Protein AF-A0A972R8S8-F1 (afdb_monomer)

Sequence (120 aa):
MKKILIFAISIISITGLNAQWTQLNPGTNASFQDICVSPTDNNYIFVAGGDKMYKSTDEGDSWTEMNQSLTTTLWGISFPTNSIGYVCSNDGYVLKTTDGGNSWSISLQISTGGFRQGIL

Foldseek 3Di:
DDDDDPPPPPPPPCPPPPDDDDDQDAPDPFDWQEKEAAPPQRQWIWTFFQPWIWIGNGNRNYIDTQDDDDRFTWHYKYDPHQQWIWIAGQQQWIWIGRGNRNDIDTPDRDRDGGDNDDDD

Radius of gyration: 22.62 Å; Cα contacts (8 Å, |Δi|>4): 252; chains: 1; bounding box: 60×76×27 Å

Solvent-accessible surface area (backbone atoms only — not comparable to full-atom values): 7118 Å² total; per-residue (Å²): 135,91,80,83,82,79,75,78,74,71,75,76,75,72,72,68,86,65,89,72,91,76,89,68,64,73,85,68,89,68,59,68,60,27,68,32,58,37,75,87,45,71,33,31,35,39,39,24,11,42,64,46,34,36,38,19,76,54,67,41,77,48,57,44,78,41,63,68,91,62,88,50,42,29,48,30,48,45,40,92,39,73,33,37,32,40,36,35,17,47,72,19,39,30,34,35,22,74,64,51,52,70,46,57,43,82,74,44,73,44,102,55,85,38,51,86,68,80,81,134

Mean predicted aligned error: 10.19 Å

pLDDT: mean 84.07, std 18.74, range [38.66, 98.12]

Nearest PDB structures (foldseek):
  5ojr-assembly3_C  TM=7.828E-01  e=2.685E-05  Thermosynechococcus vestitus
  5oj5-assembly1_A  TM=7.769E-01  e=3.004E-05  Thermosynechococcus vestitus BP-1
  5ojp-assembly1_A  TM=7.833E-01  e=5.574E-05  Thermosynechococcus vestitus
  5ojr-assembly1_A  TM=7.621E-01  e=4.208E-05  Thermosynechococcus vestitus
  5ojr-assembly4_D  TM=7.897E-01  e=7.809E-05  Thermosynechococcus vestitus

Secondary structure (DSSP, 8-state):
--------------------------SS-----EEEE-SS-TT-EEEEETTEEEEESSTTSS-EEPP-S--S-EEEEE-SSSS-EEEEETTSEEEEESSSSS--EEEEE-SSS---S---

Structure (mmCIF, N/CA/C/O backbone):
data_AF-A0A972R8S8-F1
#
_entry.id   AF-A0A972R8S8-F1
#
loop_
_atom_site.group_PDB
_atom_site.id
_atom_site.type_symbol
_atom_site.label_atom_id
_atom_site.label_alt_id
_atom_site.label_comp_id
_atom_site.label_asym_id
_atom_site.label_entity_id
_atom_site.label_seq_id
_atom_site.pdbx_PDB_ins_code
_atom_site.Cartn_x
_atom_site.Cartn_y
_atom_site.Cartn_z
_atom_site.occupancy
_atom_site.B_iso_or_equiv
_atom_site.auth_seq_id
_atom_site.auth_comp_id
_atom_site.auth_asym_id
_atom_site.auth_atom_id
_atom_site.pdbx_PDB_model_num
ATOM 1 N N . MET A 1 1 ? -38.380 -62.911 14.735 1.00 41.19 1 MET A N 1
ATOM 2 C CA . MET A 1 1 ? -38.136 -62.248 13.434 1.00 41.19 1 MET A CA 1
ATOM 3 C C . MET A 1 1 ? -37.539 -60.878 13.715 1.00 41.19 1 MET A C 1
ATOM 5 O O . MET A 1 1 ? -38.123 -60.121 14.478 1.00 41.19 1 MET A O 1
ATOM 9 N N . LYS A 1 2 ? -36.329 -60.629 13.206 1.00 39.47 2 LYS A N 1
ATOM 10 C CA . LYS A 1 2 ? -35.520 -59.428 13.453 1.00 39.47 2 LYS A CA 1
ATOM 11 C C . LYS A 1 2 ? -36.205 -58.199 12.841 1.00 39.47 2 LYS A C 1
ATOM 13 O O . LYS A 1 2 ? -36.402 -58.176 11.631 1.00 39.47 2 LYS A O 1
ATOM 18 N N . LYS A 1 3 ? -36.532 -57.182 13.640 1.00 40.34 3 LYS A N 1
ATOM 19 C CA . LYS A 1 3 ? -36.783 -55.824 13.136 1.00 40.34 3 LYS A CA 1
ATOM 20 C C . LYS A 1 3 ? -35.656 -54.944 13.657 1.00 40.34 3 LYS A C 1
ATOM 22 O O . LYS A 1 3 ? -35.545 -54.691 14.849 1.00 40.34 3 LYS A O 1
ATOM 27 N N . ILE A 1 4 ? -34.751 -54.639 12.739 1.00 42.16 4 ILE A N 1
ATOM 28 C CA . ILE A 1 4 ? -33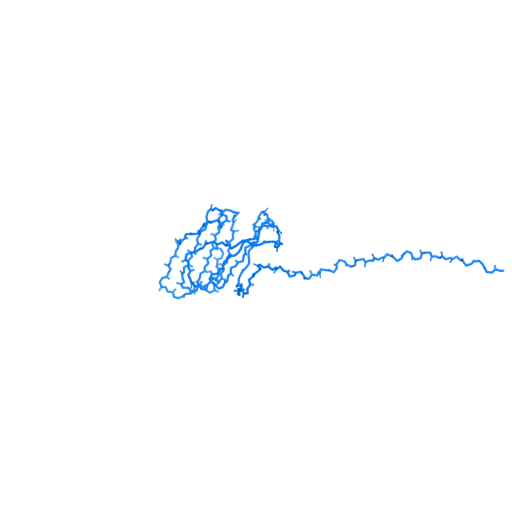.531 -53.865 12.932 1.00 42.16 4 ILE A CA 1
ATOM 29 C C . ILE A 1 4 ? -33.925 -52.415 13.227 1.00 42.16 4 ILE A C 1
ATOM 31 O O . ILE A 1 4 ? -34.618 -51.786 12.431 1.00 42.16 4 ILE A O 1
ATOM 35 N N . LEU A 1 5 ? -33.493 -51.909 14.381 1.00 38.66 5 LEU A N 1
ATOM 36 C CA . LEU A 1 5 ? -33.502 -50.486 14.699 1.00 38.66 5 LEU A CA 1
ATOM 37 C C . LEU A 1 5 ? -32.348 -49.858 13.902 1.00 38.66 5 LEU A C 1
ATOM 39 O O . LEU A 1 5 ? -31.184 -50.043 14.253 1.00 38.66 5 LEU A O 1
ATOM 43 N N . ILE A 1 6 ? -32.643 -49.180 12.794 1.00 44.16 6 ILE A N 1
ATOM 44 C CA . ILE A 1 6 ? -31.640 -48.351 12.119 1.00 44.16 6 ILE A CA 1
ATOM 45 C C . ILE A 1 6 ? -31.530 -47.076 12.953 1.00 44.16 6 ILE A C 1
ATOM 47 O O . ILE A 1 6 ? -32.383 -46.196 12.868 1.00 44.16 6 ILE A O 1
ATOM 51 N N . PHE A 1 7 ? -30.497 -46.995 13.793 1.00 43.59 7 PHE A N 1
ATOM 52 C CA . PHE A 1 7 ? -29.996 -45.704 14.245 1.00 43.59 7 PHE A CA 1
ATOM 53 C C . PHE A 1 7 ? -29.590 -44.948 12.982 1.00 43.59 7 PHE A C 1
ATOM 55 O O . PHE A 1 7 ? -28.609 -45.308 12.330 1.00 43.59 7 PHE A O 1
ATOM 62 N N . ALA A 1 8 ? -30.352 -43.922 12.611 1.00 42.28 8 ALA A N 1
ATOM 63 C CA . ALA A 1 8 ? -29.815 -42.876 11.769 1.00 42.28 8 ALA A CA 1
ATOM 64 C C . ALA A 1 8 ? -28.687 -42.235 12.583 1.00 42.28 8 ALA A C 1
ATOM 66 O O . ALA A 1 8 ? -28.910 -41.351 13.407 1.00 42.28 8 ALA A O 1
ATOM 67 N N . ILE A 1 9 ? -27.468 -42.739 12.397 1.00 49.31 9 ILE A N 1
ATOM 68 C CA . ILE A 1 9 ? -26.280 -41.928 12.588 1.00 49.31 9 ILE A CA 1
ATOM 69 C C . ILE A 1 9 ? -26.446 -40.843 11.534 1.00 49.31 9 ILE A C 1
ATOM 71 O O . ILE A 1 9 ? -26.071 -41.014 10.376 1.00 49.31 9 ILE A O 1
ATOM 75 N N . SER A 1 10 ? -27.109 -39.753 11.918 1.00 52.28 10 SER A N 1
ATOM 76 C CA . SER A 1 10 ? -26.880 -38.474 11.282 1.00 52.28 10 SER A CA 1
ATOM 77 C C . SER A 1 10 ? -25.377 -38.304 11.349 1.00 52.28 10 SER A C 1
ATOM 79 O O . SER A 1 10 ? -24.811 -38.107 12.425 1.00 52.28 10 SER A O 1
ATOM 81 N N . ILE A 1 11 ? -24.720 -38.502 10.211 1.00 54.59 11 ILE A N 1
ATOM 82 C CA . ILE A 1 11 ? -23.371 -38.019 10.006 1.00 54.59 11 ILE A CA 1
ATOM 83 C C . ILE A 1 11 ? -23.515 -36.531 10.283 1.00 54.59 11 ILE A C 1
ATOM 85 O O . ILE A 1 11 ? -24.051 -35.786 9.466 1.00 54.59 11 ILE A O 1
ATOM 89 N N . ILE A 1 12 ? -23.125 -36.105 11.484 1.00 57.41 12 ILE A N 1
ATOM 90 C CA . ILE A 1 12 ? -22.712 -34.732 11.682 1.00 57.41 12 ILE A CA 1
ATOM 91 C C . ILE A 1 12 ? -21.526 -34.653 10.738 1.00 57.41 12 ILE A C 1
ATOM 93 O O . ILE A 1 12 ? -20.436 -35.132 11.050 1.00 57.41 12 ILE A O 1
ATOM 97 N N . SER A 1 13 ? -21.767 -34.164 9.524 1.00 54.97 13 SER A N 1
ATOM 98 C CA . SER A 1 13 ? -20.708 -33.615 8.711 1.00 54.97 13 SER A CA 1
ATOM 99 C C . SER A 1 13 ? -20.182 -32.472 9.558 1.00 54.97 13 SER A C 1
ATOM 101 O O . SER A 1 13 ? -20.708 -31.363 9.531 1.00 54.97 13 SER A O 1
ATOM 103 N N . ILE A 1 14 ? -19.199 -32.794 10.399 1.00 60.41 14 ILE A N 1
ATOM 104 C CA . ILE A 1 14 ? -18.256 -31.835 10.927 1.00 60.41 14 ILE A CA 1
ATOM 105 C C . ILE A 1 14 ? -17.602 -31.339 9.650 1.00 60.41 14 ILE A C 1
ATOM 107 O O . ILE A 1 14 ? -16.646 -31.930 9.150 1.00 60.41 14 ILE A O 1
ATOM 111 N N . THR A 1 15 ? -18.186 -30.309 9.044 1.00 62.97 15 THR A N 1
ATOM 112 C CA . THR A 1 15 ? -17.427 -29.433 8.178 1.00 62.97 15 THR A CA 1
ATOM 113 C C . THR A 1 15 ? -16.390 -28.869 9.123 1.00 62.97 15 THR A C 1
ATOM 115 O O . THR A 1 15 ? -16.662 -27.930 9.872 1.00 62.97 15 THR A O 1
ATOM 118 N N . GLY A 1 16 ? -15.255 -29.563 9.221 1.00 62.06 16 GLY A N 1
ATOM 119 C CA . GLY A 1 16 ? -14.109 -29.049 9.929 1.00 62.06 16 GLY A CA 1
ATOM 120 C C . GLY A 1 16 ? -13.911 -27.665 9.355 1.00 62.06 16 GLY A C 1
ATOM 121 O O . GLY A 1 16 ? -13.763 -27.526 8.139 1.00 62.06 16 GLY A O 1
ATOM 122 N N . LEU A 1 17 ? -14.011 -26.655 10.213 1.00 60.84 17 LEU A N 1
ATOM 123 C CA . LEU A 1 17 ? -13.574 -25.303 9.914 1.00 60.84 17 LEU A CA 1
ATOM 124 C C . LEU A 1 17 ? -12.054 -25.381 9.753 1.00 60.84 17 LEU A C 1
ATOM 126 O O . LEU A 1 17 ? -11.289 -24.992 10.627 1.00 60.84 17 LEU A O 1
ATOM 130 N N . ASN A 1 18 ? -11.611 -26.019 8.676 1.00 71.62 18 ASN A N 1
ATOM 131 C CA . ASN A 1 18 ? -10.222 -26.062 8.299 1.00 71.62 18 ASN A CA 1
ATOM 132 C C . ASN A 1 18 ? -9.989 -24.729 7.617 1.00 71.62 18 ASN A C 1
ATOM 134 O O . ASN A 1 18 ? -10.527 -24.499 6.535 1.00 71.62 18 ASN A O 1
ATOM 138 N N . ALA A 1 19 ? -9.222 -23.853 8.258 1.00 79.69 19 ALA A N 1
ATOM 139 C CA . ALA A 1 19 ? -8.705 -22.677 7.585 1.00 79.69 19 ALA A CA 1
ATOM 140 C C . ALA A 1 19 ? -8.000 -23.138 6.297 1.00 79.69 19 ALA A C 1
ATOM 142 O O . ALA A 1 19 ? -7.128 -24.008 6.339 1.00 79.69 19 ALA A O 1
ATOM 143 N N . GLN A 1 20 ? -8.437 -22.611 5.155 1.00 85.31 20 GLN A N 1
ATOM 144 C CA . GLN A 1 20 ? -7.812 -22.841 3.857 1.00 85.31 20 GLN A CA 1
ATOM 145 C C . GLN A 1 20 ? -7.178 -21.531 3.402 1.00 85.31 20 GLN A C 1
ATOM 147 O O . GLN A 1 20 ? -7.749 -20.459 3.603 1.00 85.31 20 GLN A O 1
ATOM 152 N N . TRP A 1 21 ? -6.010 -21.622 2.772 1.00 90.00 21 TRP A N 1
ATOM 153 C CA . TRP A 1 21 ? -5.429 -20.481 2.079 1.00 90.00 21 TRP A CA 1
ATOM 154 C C . TRP A 1 21 ? -6.187 -20.247 0.774 1.00 90.00 21 TRP A C 1
ATOM 156 O O . TRP A 1 21 ? -6.338 -21.170 -0.025 1.00 90.00 21 TRP A O 1
ATOM 166 N N . THR A 1 22 ? -6.627 -19.009 0.559 1.00 89.56 22 THR A N 1
ATOM 167 C CA . THR A 1 22 ? -7.166 -18.553 -0.726 1.00 89.56 22 THR A CA 1
ATOM 168 C C . THR A 1 22 ? -6.180 -17.566 -1.326 1.00 89.56 22 THR A C 1
ATOM 170 O O . THR A 1 22 ? -5.717 -16.653 -0.646 1.00 89.56 22 THR A O 1
ATOM 173 N N . GLN A 1 23 ? -5.819 -17.773 -2.589 1.00 90.00 23 GLN A N 1
ATOM 174 C CA . GLN A 1 23 ? -4.917 -16.873 -3.292 1.00 90.00 23 GLN A CA 1
ATOM 175 C C . GLN A 1 23 ? -5.678 -15.626 -3.753 1.00 90.00 23 GLN A C 1
ATOM 177 O O . GLN A 1 23 ? -6.647 -15.739 -4.501 1.00 90.00 23 GLN A O 1
ATOM 182 N N . LEU A 1 24 ? -5.195 -14.452 -3.351 1.00 92.62 24 LEU A N 1
ATOM 183 C CA . LEU A 1 24 ? -5.656 -13.160 -3.858 1.00 92.62 24 LEU A CA 1
ATOM 184 C C . LEU A 1 24 ? -4.788 -12.767 -5.055 1.00 92.62 24 LEU A C 1
ATOM 186 O O . LEU A 1 24 ? -3.562 -12.880 -4.991 1.00 92.62 24 LEU A O 1
ATOM 190 N N . ASN A 1 25 ? -5.411 -12.334 -6.153 1.00 90.44 25 ASN A N 1
ATOM 191 C CA . ASN A 1 25 ? -4.721 -12.085 -7.419 1.00 90.44 25 ASN A CA 1
ATOM 192 C C . ASN A 1 25 ? -4.878 -10.626 -7.861 1.00 90.44 25 ASN A C 1
ATOM 194 O O . ASN A 1 25 ? -5.875 -10.290 -8.498 1.00 90.44 25 ASN A O 1
ATOM 198 N N . PRO 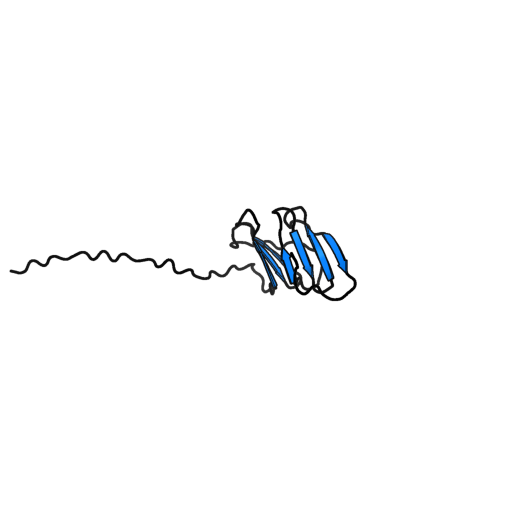A 1 26 ? -3.857 -9.781 -7.648 1.00 89.56 26 PRO A N 1
ATOM 199 C CA . PRO A 1 26 ? -3.864 -8.396 -8.120 1.00 89.56 26 PRO A CA 1
ATOM 200 C C . PRO A 1 26 ? -3.792 -8.215 -9.645 1.00 89.56 26 PRO A C 1
ATOM 202 O O . PRO A 1 26 ? -3.665 -7.093 -10.122 1.00 89.56 26 PRO A O 1
ATOM 205 N N . GLY A 1 27 ? -3.830 -9.300 -10.430 1.00 88.19 27 GLY A N 1
ATOM 206 C CA . GLY A 1 27 ? -3.775 -9.244 -11.896 1.00 88.19 27 GLY A CA 1
ATOM 207 C C . GLY A 1 27 ? -2.404 -8.862 -12.469 1.00 88.19 27 GLY A C 1
ATOM 208 O O . GLY A 1 27 ? -2.312 -8.470 -13.629 1.00 88.19 27 GLY A O 1
ATOM 209 N N . THR A 1 28 ? -1.336 -8.974 -11.677 1.00 87.31 28 THR A N 1
ATOM 210 C CA . THR A 1 28 ? 0.038 -8.620 -12.061 1.00 87.31 28 THR A CA 1
ATOM 211 C C . THR A 1 28 ? 1.038 -9.684 -11.604 1.00 87.31 28 THR A C 1
ATOM 213 O O . THR A 1 28 ? 0.773 -10.436 -10.670 1.00 87.31 28 THR A O 1
ATOM 216 N N . ASN A 1 29 ? 2.210 -9.713 -12.244 1.00 86.56 29 ASN A N 1
ATOM 217 C CA . ASN A 1 29 ? 3.355 -10.546 -11.852 1.00 86.56 29 ASN A CA 1
ATOM 218 C C . ASN A 1 29 ? 4.364 -9.774 -10.977 1.00 86.56 29 ASN A C 1
ATOM 220 O O . ASN A 1 29 ? 5.519 -10.186 -10.855 1.00 86.56 29 ASN A O 1
ATOM 224 N N . ALA A 1 30 ? 3.967 -8.622 -10.427 1.00 87.44 30 ALA A N 1
ATOM 225 C CA . ALA A 1 30 ? 4.814 -7.833 -9.541 1.00 87.44 30 ALA A CA 1
ATOM 226 C C . ALA A 1 30 ? 5.211 -8.637 -8.291 1.00 87.44 30 ALA A C 1
ATOM 228 O O . ALA A 1 30 ? 4.400 -9.348 -7.699 1.00 87.44 30 ALA A O 1
ATOM 229 N N . SER A 1 31 ? 6.469 -8.495 -7.869 1.00 91.50 31 SER A N 1
ATOM 230 C CA . SER A 1 31 ? 6.948 -9.091 -6.622 1.00 91.50 31 SER A CA 1
ATOM 231 C C . SER A 1 31 ? 6.631 -8.160 -5.457 1.00 91.50 31 SER A C 1
ATOM 233 O O . SER A 1 31 ? 7.377 -7.210 -5.202 1.00 91.50 31 SER A O 1
ATOM 235 N N . PHE A 1 32 ? 5.554 -8.455 -4.735 1.00 94.81 32 PHE A N 1
ATOM 236 C CA . PHE A 1 32 ? 5.199 -7.740 -3.513 1.00 94.81 32 PHE A CA 1
ATOM 237 C C . PHE A 1 32 ? 6.186 -8.047 -2.387 1.00 94.81 32 PHE A C 1
ATOM 239 O O . PHE A 1 32 ? 6.604 -9.191 -2.214 1.00 94.81 32 PHE A O 1
ATOM 246 N N . GLN A 1 33 ? 6.588 -7.003 -1.669 1.00 96.62 33 GLN A N 1
ATOM 247 C CA . GLN A 1 33 ? 7.521 -7.070 -0.544 1.00 96.62 33 GLN A CA 1
ATOM 248 C C . GLN A 1 33 ? 6.809 -6.881 0.791 1.00 96.62 33 GLN A C 1
ATOM 250 O O . GLN A 1 33 ? 7.278 -7.400 1.799 1.00 96.62 33 GLN A O 1
ATOM 255 N N . ASP A 1 34 ? 5.682 -6.165 0.794 1.00 97.81 34 ASP A N 1
ATOM 256 C CA . ASP A 1 34 ? 4.925 -5.898 2.009 1.00 97.81 34 ASP A CA 1
ATOM 257 C C . ASP A 1 34 ? 3.421 -5.744 1.738 1.00 97.81 34 ASP A C 1
ATOM 259 O O . ASP A 1 34 ? 2.994 -5.442 0.614 1.00 97.81 34 ASP A O 1
ATOM 263 N N . ILE A 1 35 ? 2.627 -5.967 2.786 1.00 97.31 35 ILE A N 1
ATOM 264 C CA . ILE A 1 35 ? 1.165 -5.904 2.793 1.00 97.31 35 ILE A CA 1
ATOM 265 C C . ILE A 1 35 ? 0.671 -5.246 4.084 1.00 97.31 35 ILE A C 1
ATOM 267 O O . ILE A 1 35 ? 1.143 -5.540 5.178 1.00 97.31 35 ILE A O 1
ATOM 271 N N . CYS A 1 36 ? -0.340 -4.392 3.966 1.00 97.69 36 CYS A N 1
ATOM 272 C CA . CYS A 1 36 ? -0.995 -3.733 5.088 1.00 97.69 36 CYS A CA 1
ATOM 273 C C . CYS A 1 36 ? -2.515 -3.820 4.926 1.00 97.69 36 CYS A C 1
ATOM 275 O O . CYS A 1 36 ? -3.037 -3.658 3.826 1.00 97.69 36 CYS A O 1
ATOM 277 N N . VAL A 1 37 ? -3.231 -4.053 6.023 1.00 97.56 37 VAL A N 1
ATOM 278 C CA . VAL A 1 37 ? -4.697 -3.963 6.083 1.00 97.56 37 VAL A CA 1
ATOM 279 C C . VAL A 1 37 ? -5.053 -2.685 6.832 1.00 97.56 37 VAL A C 1
ATOM 281 O O . VAL A 1 37 ? -4.353 -2.306 7.774 1.00 97.56 37 VAL A O 1
ATOM 284 N N . SER A 1 38 ? -6.120 -2.003 6.418 1.00 96.38 38 SER A N 1
ATOM 285 C CA . SER A 1 38 ? -6.600 -0.822 7.135 1.00 96.38 38 SER A CA 1
ATOM 286 C C . SER A 1 38 ? -6.860 -1.141 8.617 1.00 96.38 38 SER A C 1
ATOM 288 O O . SER A 1 38 ? -7.416 -2.189 8.944 1.00 96.38 38 SER A O 1
ATOM 290 N N . PRO A 1 39 ? -6.534 -0.210 9.530 1.00 96.12 39 P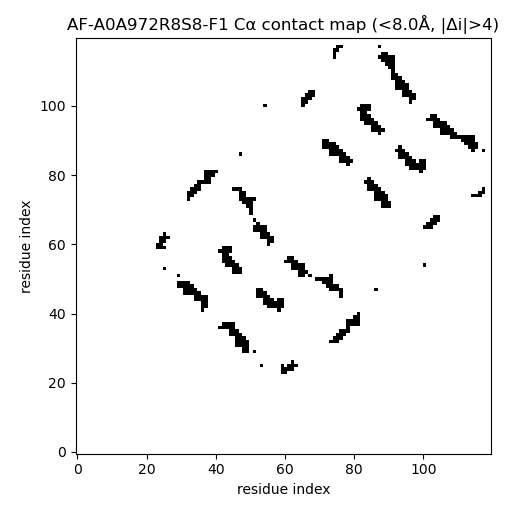RO A N 1
ATOM 291 C CA . PRO A 1 39 ? -6.714 -0.419 10.964 1.00 96.12 39 PRO A CA 1
ATOM 292 C C . PRO A 1 39 ? -8.182 -0.429 11.411 1.00 96.12 39 PRO A C 1
ATOM 294 O O . PRO A 1 39 ? -8.457 -0.742 12.568 1.00 96.12 39 PRO A O 1
ATOM 297 N N . THR A 1 40 ? -9.126 -0.032 10.550 1.00 96.38 40 THR A N 1
ATOM 298 C CA . THR A 1 40 ? -10.548 0.086 10.925 1.00 96.38 40 THR A CA 1
ATOM 299 C C . THR A 1 40 ? -11.525 -0.512 9.913 1.00 96.38 40 THR A C 1
ATOM 301 O O . THR A 1 40 ? -12.711 -0.593 10.223 1.00 96.38 40 THR A O 1
ATOM 304 N N . ASP A 1 41 ? -11.061 -0.940 8.735 1.00 94.75 41 ASP A N 1
ATOM 305 C CA . ASP A 1 41 ? -11.909 -1.534 7.701 1.00 94.75 41 ASP A CA 1
ATOM 306 C C . ASP A 1 41 ? -11.149 -2.602 6.899 1.00 94.75 41 ASP A C 1
ATOM 308 O O . ASP A 1 41 ? -10.366 -2.296 6.001 1.00 94.75 41 ASP A O 1
ATOM 312 N N . ASN A 1 42 ? -11.408 -3.874 7.204 1.00 94.00 42 ASN A N 1
ATOM 313 C CA . ASN A 1 42 ? -10.705 -5.013 6.605 1.00 94.00 42 ASN A CA 1
ATOM 314 C C . ASN A 1 42 ? -10.911 -5.153 5.087 1.00 94.00 42 ASN A C 1
ATOM 316 O O . ASN A 1 42 ? -10.133 -5.860 4.447 1.00 94.00 42 ASN A O 1
ATOM 320 N N . ASN A 1 43 ? -11.896 -4.462 4.498 1.00 95.69 43 ASN A N 1
ATOM 321 C CA . ASN A 1 43 ? -12.066 -4.436 3.045 1.00 95.69 43 ASN A CA 1
ATOM 322 C C . ASN A 1 43 ? -10.855 -3.810 2.340 1.00 95.69 43 ASN A C 1
ATOM 324 O O . ASN A 1 43 ? -10.556 -4.137 1.188 1.00 95.69 43 ASN A O 1
ATOM 328 N N . TYR A 1 44 ? -10.160 -2.903 3.031 1.00 96.62 44 TYR A N 1
ATOM 329 C CA . TYR A 1 44 ? -9.023 -2.183 2.490 1.00 96.62 44 TYR A CA 1
ATOM 330 C C . TYR A 1 44 ? -7.718 -2.914 2.773 1.00 96.62 44 TYR A C 1
ATOM 332 O O . TYR A 1 44 ? -7.231 -2.948 3.905 1.00 96.62 44 TYR A O 1
ATOM 340 N N . ILE A 1 45 ? -7.121 -3.432 1.703 1.00 97.44 45 ILE A N 1
ATOM 341 C CA . ILE A 1 45 ? -5.823 -4.105 1.722 1.00 97.44 45 ILE A CA 1
ATOM 342 C C . ILE A 1 45 ? -4.898 -3.377 0.755 1.00 97.44 45 ILE A C 1
ATOM 344 O O . ILE A 1 45 ? -5.292 -3.036 -0.358 1.00 97.44 45 ILE A O 1
ATOM 348 N N . PHE A 1 46 ? -3.662 -3.146 1.172 1.00 97.50 46 PHE A N 1
ATOM 349 C CA . PHE A 1 46 ? -2.641 -2.451 0.407 1.00 97.50 46 PHE A CA 1
ATOM 350 C C . PHE A 1 46 ? -1.425 -3.355 0.263 1.00 97.50 46 PHE A C 1
ATOM 352 O O . PHE A 1 46 ? -0.973 -3.936 1.245 1.00 97.50 46 PHE A O 1
ATOM 359 N N . VAL A 1 47 ? -0.870 -3.449 -0.939 1.00 97.31 47 VAL A N 1
ATOM 360 C CA . VAL A 1 47 ? 0.370 -4.189 -1.204 1.00 97.31 47 VAL A CA 1
ATOM 361 C C . VAL A 1 47 ? 1.367 -3.286 -1.909 1.00 97.31 47 VAL A C 1
ATOM 363 O O . VAL A 1 47 ? 0.981 -2.454 -2.734 1.00 97.31 47 VAL A O 1
ATOM 366 N N . ALA A 1 48 ? 2.649 -3.451 -1.597 1.00 96.75 48 ALA A N 1
ATOM 367 C CA . ALA A 1 48 ? 3.737 -2.709 -2.223 1.00 96.75 48 ALA A CA 1
ATOM 368 C C . ALA A 1 48 ? 4.898 -3.642 -2.574 1.00 96.75 48 ALA A C 1
ATOM 370 O O . ALA A 1 48 ? 5.232 -4.557 -1.820 1.00 96.75 48 ALA A O 1
ATOM 371 N N . GLY A 1 49 ? 5.519 -3.420 -3.728 1.00 94.44 49 GLY A N 1
ATOM 372 C CA . GLY A 1 49 ? 6.728 -4.128 -4.137 1.00 94.44 49 GLY A CA 1
ATOM 373 C C . GLY A 1 49 ? 7.070 -3.912 -5.606 1.00 94.44 49 GLY A C 1
ATOM 374 O O . GLY A 1 49 ? 6.234 -3.481 -6.400 1.00 94.44 49 GLY A O 1
ATOM 375 N N . GLY A 1 50 ? 8.335 -4.149 -5.964 1.00 93.19 50 GLY A N 1
ATOM 376 C CA . GLY A 1 50 ? 8.881 -3.555 -7.187 1.00 93.19 50 GLY A CA 1
ATOM 377 C C . GLY A 1 50 ? 8.665 -2.039 -7.152 1.00 93.19 50 GLY A C 1
ATOM 378 O O . GLY A 1 50 ? 8.742 -1.443 -6.086 1.00 93.19 50 GLY A O 1
ATOM 379 N N . ASP A 1 51 ? 8.325 -1.419 -8.271 1.00 92.94 51 ASP A N 1
ATOM 380 C CA . ASP A 1 51 ? 7.930 -0.006 -8.347 1.00 92.94 51 ASP A CA 1
ATOM 381 C C . ASP A 1 51 ? 6.401 0.194 -8.285 1.00 92.94 51 ASP A C 1
ATOM 383 O O . ASP A 1 51 ? 5.881 1.238 -8.687 1.00 92.94 51 ASP A O 1
ATOM 387 N N . LYS A 1 52 ? 5.655 -0.809 -7.804 1.00 94.69 52 LYS A N 1
ATOM 388 C CA . LYS A 1 52 ? 4.191 -0.839 -7.855 1.00 94.69 52 LYS A CA 1
ATOM 389 C C . LYS A 1 52 ? 3.554 -0.908 -6.477 1.00 94.69 52 LYS A C 1
ATOM 391 O O . LYS A 1 52 ? 4.095 -1.484 -5.532 1.00 94.69 52 LYS A O 1
ATOM 396 N N . MET A 1 53 ? 2.347 -0.357 -6.397 1.00 96.31 53 MET A N 1
ATOM 397 C CA . MET A 1 53 ? 1.469 -0.492 -5.244 1.00 96.31 53 MET A CA 1
ATOM 398 C C . MET A 1 53 ? 0.046 -0.749 -5.718 1.00 96.31 53 MET A C 1
ATOM 400 O O . MET A 1 53 ? -0.381 -0.177 -6.720 1.00 96.31 53 MET A O 1
ATOM 404 N N . TYR A 1 54 ? -0.697 -1.565 -4.980 1.00 96.94 54 TYR A N 1
ATOM 405 C CA . TYR A 1 54 ? -2.100 -1.846 -5.274 1.00 96.94 54 TYR A CA 1
ATOM 406 C C . TYR A 1 54 ? -2.946 -1.734 -4.015 1.00 96.94 54 TYR A C 1
ATOM 408 O O . TYR A 1 54 ? -2.463 -1.955 -2.903 1.00 96.94 54 TYR A O 1
ATOM 416 N N . LYS A 1 55 ? -4.216 -1.398 -4.220 1.00 96.88 55 LYS A N 1
ATOM 417 C CA . LYS A 1 55 ? -5.243 -1.289 -3.192 1.00 96.88 55 LYS A CA 1
ATOM 418 C C . LYS A 1 55 ? -6.452 -2.125 -3.584 1.00 96.88 55 LYS A C 1
ATOM 420 O O . LYS A 1 55 ? -6.955 -1.985 -4.696 1.00 96.88 55 LYS A O 1
ATOM 425 N N . SER A 1 56 ? -6.927 -2.932 -2.652 1.00 97.31 56 SER A N 1
ATOM 426 C CA . SER A 1 56 ? -8.248 -3.549 -2.678 1.00 97.31 56 SER A CA 1
ATOM 427 C C . SER A 1 56 ? -9.219 -2.730 -1.831 1.00 97.31 56 SER A C 1
ATOM 429 O O . SER A 1 56 ? -8.809 -2.086 -0.861 1.00 97.31 56 SER A O 1
ATOM 431 N N . THR A 1 57 ? -10.500 -2.770 -2.189 1.00 97.00 57 THR A N 1
ATOM 432 C CA . THR A 1 57 ? -11.609 -2.226 -1.387 1.00 97.00 57 THR A CA 1
ATOM 433 C C . THR A 1 57 ? -12.706 -3.263 -1.133 1.00 97.00 57 THR A C 1
ATOM 435 O O . THR A 1 57 ? -13.816 -2.896 -0.758 1.00 97.00 57 THR A O 1
ATOM 438 N N . ASP A 1 58 ? -12.412 -4.535 -1.389 1.00 96.88 58 ASP A N 1
ATOM 439 C CA . ASP A 1 58 ? -13.319 -5.682 -1.335 1.00 96.88 58 ASP A CA 1
ATOM 440 C C . ASP A 1 58 ? -12.575 -6.949 -0.861 1.00 96.88 58 ASP A C 1
ATOM 442 O O . ASP A 1 58 ? -12.666 -8.012 -1.462 1.00 96.88 58 ASP A O 1
ATOM 446 N N . GLU A 1 59 ? -11.786 -6.820 0.213 1.00 96.06 59 GLU A N 1
ATOM 447 C CA . GLU A 1 59 ? -11.076 -7.935 0.882 1.00 96.06 59 GLU A CA 1
ATOM 448 C C . GLU A 1 59 ? -10.085 -8.719 -0.009 1.00 96.06 59 GLU A C 1
ATOM 450 O O . GLU A 1 59 ? -9.582 -9.776 0.371 1.00 96.06 59 GLU A O 1
ATOM 455 N N . GLY A 1 60 ? -9.712 -8.160 -1.161 1.00 96.25 60 GLY A N 1
ATOM 456 C CA . GLY A 1 60 ? -8.725 -8.707 -2.085 1.00 96.25 60 GLY A CA 1
ATOM 457 C C . GLY A 1 60 ? -9.324 -9.389 -3.309 1.00 96.25 60 GLY A C 1
ATOM 458 O O . GLY A 1 60 ? -8.561 -9.981 -4.083 1.00 96.25 60 GLY A O 1
ATOM 459 N N . ASP A 1 61 ? -10.642 -9.293 -3.496 1.00 95.25 61 ASP A N 1
ATOM 460 C CA . ASP A 1 61 ? -11.335 -9.790 -4.686 1.00 95.25 61 ASP A CA 1
ATOM 461 C C . ASP A 1 61 ? -10.949 -8.985 -5.936 1.00 95.25 61 ASP A C 1
ATOM 463 O O . ASP A 1 61 ? -10.767 -9.558 -7.016 1.00 95.25 61 ASP A O 1
ATOM 467 N N . SER A 1 62 ? -10.754 -7.668 -5.799 1.00 96.19 62 SER A N 1
ATOM 468 C CA . SER A 1 62 ? -10.269 -6.796 -6.864 1.00 96.19 62 SER A CA 1
ATOM 469 C C . SER A 1 62 ? -9.203 -5.808 -6.384 1.00 96.19 62 SER A C 1
ATOM 471 O O . SER A 1 62 ? -9.073 -5.480 -5.208 1.00 96.19 62 SER A O 1
ATOM 473 N N . TRP A 1 63 ? -8.371 -5.352 -7.323 1.00 97.12 63 TRP A N 1
ATOM 474 C CA . TRP A 1 63 ? -7.208 -4.522 -7.022 1.00 97.12 63 TRP A CA 1
ATOM 475 C C . TRP A 1 63 ? -7.090 -3.377 -8.019 1.00 97.12 63 TRP A C 1
ATOM 477 O O . TRP A 1 63 ? -7.211 -3.565 -9.228 1.00 97.12 63 TRP A O 1
ATOM 487 N N . THR A 1 64 ? -6.807 -2.186 -7.504 1.00 96.31 64 THR A N 1
ATOM 488 C CA . THR A 1 64 ? -6.520 -0.984 -8.290 1.00 96.31 64 THR A CA 1
ATOM 489 C C . THR A 1 64 ? -5.077 -0.561 -8.048 1.00 96.31 64 THR A C 1
ATOM 491 O O . THR A 1 64 ? -4.643 -0.462 -6.899 1.00 96.31 64 THR A O 1
ATOM 494 N N . GLU A 1 65 ? -4.323 -0.313 -9.119 1.00 94.94 65 GLU A N 1
ATOM 495 C CA . GLU A 1 65 ? -2.961 0.218 -9.016 1.00 94.94 65 GLU A CA 1
ATOM 496 C C . GLU A 1 65 ? -2.992 1.650 -8.466 1.00 94.94 65 GLU A C 1
ATOM 498 O O . GLU A 1 65 ? -3.734 2.503 -8.957 1.00 94.94 65 GLU A O 1
ATOM 503 N N . MET A 1 66 ? -2.187 1.921 -7.439 1.00 94.94 66 MET A N 1
ATOM 504 C CA . MET A 1 66 ? -2.040 3.258 -6.871 1.00 94.94 66 MET A CA 1
ATOM 505 C C . MET A 1 66 ? -0.891 3.987 -7.564 1.00 94.94 6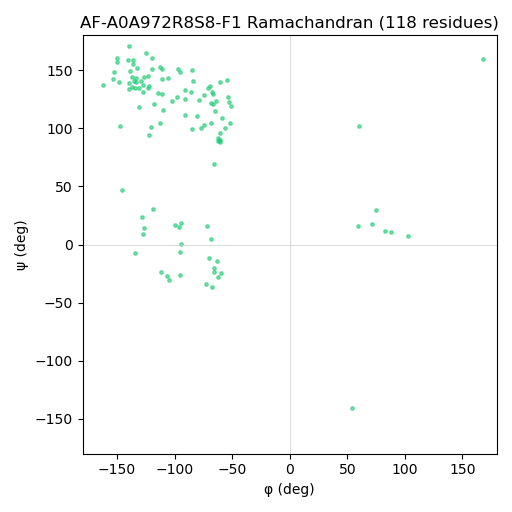6 MET A C 1
ATOM 507 O O . MET A 1 66 ? 0.247 3.514 -7.576 1.00 94.94 66 MET A O 1
ATOM 511 N N . ASN A 1 67 ? -1.181 5.169 -8.104 1.00 90.00 67 ASN A N 1
ATOM 512 C CA . ASN A 1 67 ? -0.179 5.986 -8.781 1.00 90.00 67 ASN A CA 1
ATOM 513 C C . ASN A 1 67 ? 0.826 6.572 -7.782 1.00 90.00 67 ASN A C 1
ATOM 515 O O . ASN A 1 67 ? 0.451 7.138 -6.754 1.00 90.00 67 ASN A O 1
ATOM 519 N N . GLN A 1 68 ? 2.110 6.486 -8.125 1.00 90.81 68 GLN A N 1
ATOM 520 C CA . GLN A 1 68 ? 3.212 7.056 -7.355 1.00 90.81 68 GLN A CA 1
ATOM 521 C C . GLN A 1 68 ? 4.373 7.441 -8.292 1.00 90.81 68 GLN A C 1
ATOM 523 O O . GLN A 1 68 ? 4.416 6.998 -9.439 1.00 90.81 68 GLN A O 1
ATOM 528 N N . SER A 1 69 ? 5.271 8.322 -7.843 1.00 88.38 69 SER A N 1
ATOM 529 C CA . SER A 1 69 ? 6.269 8.977 -8.707 1.00 88.38 69 SER A CA 1
ATOM 530 C C . SER A 1 69 ? 7.654 8.318 -8.747 1.00 88.38 69 SER A C 1
ATOM 532 O O . SER A 1 69 ? 8.524 8.779 -9.480 1.00 88.38 69 SER A O 1
ATOM 534 N N . LEU A 1 70 ? 7.908 7.307 -7.923 1.00 89.81 70 LEU A N 1
ATOM 535 C CA . LEU A 1 70 ? 9.171 6.579 -7.853 1.00 89.81 70 LEU A CA 1
ATOM 536 C C . LEU A 1 70 ? 9.245 5.462 -8.895 1.00 89.81 70 LEU A C 1
ATOM 538 O O . LEU A 1 70 ? 8.260 4.815 -9.219 1.00 89.81 70 LEU A O 1
ATOM 542 N N . THR A 1 71 ? 10.456 5.162 -9.347 1.00 90.69 71 THR A N 1
ATOM 543 C CA . THR A 1 71 ? 10.754 4.009 -10.215 1.00 90.69 71 THR A CA 1
ATOM 544 C C . THR A 1 71 ? 11.730 3.048 -9.532 1.00 90.69 71 THR A C 1
ATOM 546 O O . THR A 1 71 ? 12.578 2.442 -10.181 1.00 90.69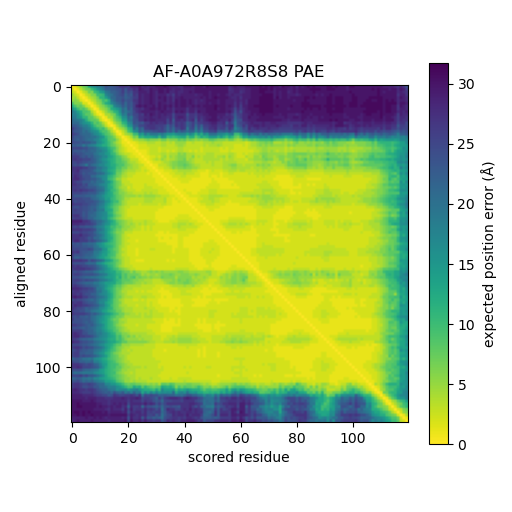 71 THR A O 1
ATOM 549 N N . THR A 1 72 ? 11.679 2.984 -8.200 1.00 91.19 72 THR A N 1
ATOM 550 C CA . THR A 1 72 ? 12.575 2.181 -7.359 1.00 91.19 72 THR A CA 1
ATOM 551 C C . THR A 1 72 ? 11.784 1.166 -6.547 1.00 91.19 72 THR A C 1
ATOM 553 O O . THR A 1 72 ? 10.578 1.326 -6.357 1.00 91.19 72 THR A O 1
ATOM 556 N N . THR A 1 73 ? 12.462 0.127 -6.060 1.00 93.88 73 THR A N 1
ATOM 557 C CA . THR A 1 73 ? 11.825 -0.934 -5.281 1.00 93.88 73 THR A CA 1
ATOM 558 C C . THR A 1 73 ? 11.260 -0.386 -3.975 1.00 93.88 73 THR A C 1
ATOM 560 O O . THR A 1 73 ? 11.988 0.180 -3.158 1.00 93.88 73 THR A O 1
ATOM 563 N N . LEU A 1 74 ? 9.967 -0.593 -3.767 1.00 94.81 74 LEU A N 1
ATOM 564 C CA . LEU A 1 74 ? 9.242 -0.312 -2.539 1.00 94.81 74 LEU A CA 1
ATOM 565 C C . LEU A 1 74 ? 9.385 -1.511 -1.598 1.00 94.81 74 LEU A C 1
ATOM 567 O O . LEU A 1 74 ? 9.212 -2.656 -2.017 1.00 94.81 74 LEU A O 1
ATOM 571 N N . TRP A 1 75 ? 9.735 -1.243 -0.342 1.00 95.50 75 TRP A N 1
ATOM 572 C CA . TRP A 1 75 ? 10.071 -2.280 0.641 1.00 95.50 75 TRP A CA 1
ATOM 573 C C . TRP A 1 75 ? 9.061 -2.422 1.767 1.00 95.50 75 TRP A C 1
ATOM 575 O O . TRP A 1 75 ? 9.012 -3.478 2.384 1.00 95.50 75 TRP A O 1
ATOM 585 N N . GLY A 1 76 ? 8.293 -1.375 2.056 1.00 95.81 76 GLY A N 1
ATOM 586 C CA . GLY A 1 76 ? 7.348 -1.391 3.161 1.00 95.81 76 GLY A CA 1
ATOM 587 C C . GLY A 1 76 ? 6.181 -0.452 2.924 1.00 95.81 76 GLY A C 1
ATOM 588 O O . GLY A 1 76 ? 6.347 0.589 2.280 1.00 95.81 76 GLY A O 1
ATOM 589 N N . ILE A 1 77 ? 5.019 -0.819 3.459 1.00 97.94 77 ILE A N 1
ATOM 590 C CA . ILE A 1 77 ? 3.781 -0.042 3.405 1.00 97.94 77 ILE A CA 1
ATOM 591 C C . ILE A 1 77 ? 3.048 -0.126 4.745 1.00 97.94 77 ILE A C 1
ATOM 593 O O . ILE A 1 77 ? 2.890 -1.196 5.318 1.00 97.94 77 ILE A O 1
ATOM 597 N N . SER A 1 78 ? 2.583 1.012 5.260 1.00 98.12 78 SER A N 1
ATOM 598 C CA . SER A 1 78 ? 1.844 1.059 6.526 1.00 98.12 78 SER A CA 1
ATOM 599 C C . SER A 1 78 ? 0.803 2.171 6.532 1.00 98.12 78 SER A C 1
ATOM 601 O O . SER A 1 78 ? 1.066 3.279 6.062 1.00 98.12 78 SER A O 1
ATOM 603 N N . PHE A 1 79 ? -0.370 1.878 7.092 1.00 97.81 79 PHE A N 1
ATOM 604 C CA . PHE A 1 79 ? -1.480 2.812 7.265 1.00 97.81 79 PHE A CA 1
ATOM 605 C C . PHE A 1 79 ? -1.858 2.930 8.749 1.00 97.81 79 PHE A C 1
ATOM 607 O O . PHE A 1 79 ? -2.657 2.136 9.244 1.00 97.81 79 PHE A O 1
ATOM 614 N N . PRO A 1 80 ? -1.327 3.924 9.488 1.00 97.12 80 PRO A N 1
ATOM 615 C CA . PRO A 1 80 ? -1.755 4.188 10.866 1.00 97.12 80 PRO A CA 1
ATOM 616 C C . PRO A 1 80 ? -3.213 4.663 10.972 1.00 97.12 80 PRO A C 1
ATOM 618 O O . PRO A 1 80 ? -3.832 4.529 12.026 1.00 97.12 80 PRO A O 1
ATOM 621 N N . THR A 1 81 ? -3.774 5.232 9.901 1.00 96.75 81 THR A N 1
ATOM 622 C CA . THR A 1 81 ? -5.203 5.556 9.783 1.00 96.75 81 THR A CA 1
ATOM 623 C C . THR A 1 81 ? -5.687 5.230 8.370 1.00 96.75 81 THR A C 1
ATOM 625 O O . THR A 1 81 ? -4.881 4.996 7.477 1.00 96.75 81 THR A O 1
ATOM 628 N N . ASN A 1 82 ? -6.998 5.273 8.115 1.00 95.50 82 ASN A N 1
ATOM 629 C CA . ASN A 1 82 ? -7.529 5.026 6.763 1.00 95.50 82 ASN A CA 1
ATOM 630 C C . ASN A 1 82 ? -7.122 6.086 5.731 1.00 95.50 82 ASN A C 1
ATOM 632 O O . ASN A 1 82 ? -7.225 5.838 4.533 1.00 95.50 82 ASN A O 1
ATOM 636 N N . SER A 1 83 ? -6.713 7.277 6.176 1.00 96.44 83 SER A N 1
ATOM 637 C CA . SER A 1 83 ? -6.330 8.379 5.293 1.00 96.44 83 SER A CA 1
ATOM 638 C C . SER A 1 83 ? -4.823 8.596 5.234 1.00 96.44 83 SER A C 1
ATOM 640 O O . SER A 1 83 ? -4.322 9.030 4.200 1.00 96.44 83 SER A O 1
ATOM 642 N N . ILE A 1 84 ? -4.093 8.296 6.310 1.00 97.69 84 ILE A N 1
ATOM 643 C CA . ILE A 1 84 ? -2.652 8.517 6.404 1.00 97.69 84 ILE A CA 1
ATOM 644 C C . ILE A 1 84 ? -1.932 7.191 6.211 1.00 97.69 84 ILE A C 1
ATOM 646 O O . ILE A 1 84 ? -2.133 6.261 6.987 1.00 97.69 84 ILE A O 1
ATOM 650 N N . GLY A 1 85 ? -1.040 7.154 5.226 1.00 97.56 85 GLY A N 1
ATOM 651 C CA . GLY A 1 85 ? -0.189 6.005 4.941 1.00 97.56 85 GLY A CA 1
ATOM 652 C C . GLY A 1 85 ? 1.221 6.423 4.551 1.00 97.56 85 GLY A C 1
ATOM 653 O O . GLY A 1 85 ? 1.450 7.559 4.123 1.00 97.56 85 GLY A O 1
ATOM 654 N N . TYR A 1 86 ? 2.157 5.492 4.705 1.00 97.88 86 TYR A N 1
ATOM 655 C CA . TYR A 1 86 ? 3.573 5.664 4.412 1.00 97.88 86 TYR A CA 1
ATOM 656 C C . TYR A 1 86 ? 4.104 4.486 3.609 1.00 97.88 86 TYR A C 1
ATOM 658 O O . TYR A 1 86 ? 3.721 3.342 3.851 1.00 97.88 86 TYR A O 1
ATOM 666 N N . VAL A 1 87 ? 5.015 4.779 2.684 1.00 97.12 87 VAL A N 1
ATOM 667 C CA . VAL A 1 87 ? 5.736 3.776 1.896 1.00 97.12 87 VAL A CA 1
ATOM 668 C C . VAL A 1 87 ? 7.209 4.133 1.874 1.00 97.12 87 VAL A C 1
ATOM 670 O O . VAL A 1 87 ? 7.557 5.292 1.650 1.00 97.12 87 VAL A O 1
ATOM 673 N N . CYS A 1 88 ? 8.079 3.152 2.089 1.00 95.25 88 CYS A N 1
ATOM 674 C CA . CYS A 1 88 ? 9.524 3.334 1.995 1.00 95.25 88 CYS A CA 1
ATOM 675 C C . CYS A 1 88 ? 10.103 2.591 0.789 1.00 95.25 88 CYS A C 1
ATOM 677 O O . CYS A 1 88 ? 9.581 1.567 0.344 1.00 95.25 88 CYS A O 1
ATOM 679 N N . SER A 1 89 ? 11.199 3.124 0.257 1.00 93.62 89 SER A N 1
ATOM 680 C CA . SER A 1 89 ? 11.877 2.570 -0.913 1.00 93.62 89 SER A CA 1
ATOM 681 C C . SER A 1 89 ? 13.353 2.273 -0.668 1.00 93.62 89 SER A C 1
ATOM 683 O O . SER A 1 89 ? 13.983 2.783 0.266 1.00 93.62 89 SER A O 1
ATOM 685 N N . ASN A 1 90 ? 13.920 1.483 -1.576 1.00 90.88 90 ASN A N 1
ATOM 686 C CA . ASN A 1 90 ? 15.324 1.100 -1.597 1.00 90.88 90 ASN A CA 1
ATOM 687 C C . ASN A 1 90 ? 16.293 2.285 -1.709 1.00 90.88 90 ASN A C 1
ATOM 689 O O . ASN A 1 90 ? 17.437 2.173 -1.280 1.00 90.88 90 ASN A O 1
ATOM 693 N N . ASP A 1 91 ? 15.854 3.415 -2.255 1.00 89.94 91 ASP A N 1
ATOM 694 C CA . ASP A 1 91 ? 16.733 4.565 -2.494 1.00 89.94 91 ASP A CA 1
ATOM 695 C C . ASP A 1 91 ? 16.604 5.639 -1.408 1.00 89.94 91 ASP A C 1
ATOM 697 O O . ASP A 1 91 ? 17.033 6.775 -1.588 1.00 89.94 91 ASP A O 1
ATOM 701 N N . GLY A 1 92 ? 16.019 5.286 -0.259 1.00 89.06 92 GLY A N 1
ATOM 702 C CA . GLY A 1 92 ? 15.935 6.194 0.883 1.00 89.06 92 GLY A CA 1
ATOM 703 C C . GLY A 1 92 ? 14.770 7.185 0.809 1.00 89.06 92 GLY A C 1
ATOM 704 O O . GLY A 1 92 ? 14.722 8.128 1.601 1.00 89.06 92 GLY A O 1
ATOM 705 N N . TYR A 1 93 ? 13.824 7.001 -0.119 1.00 92.75 93 TYR A N 1
ATOM 706 C CA . TYR A 1 93 ? 12.595 7.797 -0.147 1.00 92.75 93 TYR A CA 1
ATOM 707 C C . TYR A 1 93 ? 11.541 7.224 0.792 1.00 92.75 93 TYR A C 1
ATOM 709 O O . TYR A 1 93 ? 11.331 6.008 0.827 1.00 92.75 93 TYR A O 1
ATOM 717 N N . VAL A 1 94 ? 10.832 8.127 1.469 1.00 94.94 94 VAL A N 1
ATOM 718 C CA . VAL A 1 94 ? 9.570 7.857 2.156 1.00 94.94 94 VAL A CA 1
ATOM 719 C C . VAL A 1 94 ? 8.477 8.702 1.513 1.00 94.94 94 VAL A C 1
ATOM 721 O O . VAL A 1 94 ? 8.551 9.936 1.487 1.00 94.94 94 VAL A O 1
ATOM 724 N N . LEU A 1 95 ? 7.456 8.029 0.997 1.00 96.25 95 LEU A N 1
ATOM 725 C CA . LEU A 1 95 ? 6.245 8.643 0.469 1.00 96.25 95 LEU A CA 1
ATOM 726 C C . LEU A 1 95 ? 5.173 8.650 1.550 1.00 96.25 95 LEU A C 1
ATOM 728 O O . LEU A 1 95 ? 5.109 7.749 2.386 1.00 96.25 95 LEU A O 1
ATOM 732 N N . LYS A 1 96 ? 4.320 9.670 1.507 1.00 97.31 96 LYS A N 1
ATOM 733 C CA . LYS A 1 96 ? 3.168 9.831 2.385 1.00 97.31 96 LYS A CA 1
ATOM 734 C C . LYS A 1 96 ? 1.914 10.102 1.564 1.00 97.31 96 LYS A C 1
ATOM 736 O O . LYS A 1 96 ? 1.953 10.883 0.613 1.00 97.31 96 LYS A O 1
ATOM 741 N N . THR A 1 97 ? 0.808 9.512 1.992 1.00 97.56 97 THR A N 1
ATOM 742 C CA . THR A 1 97 ? -0.548 9.877 1.574 1.00 97.56 97 THR A CA 1
ATOM 743 C C . THR A 1 97 ? -1.317 10.472 2.755 1.00 97.56 97 THR A C 1
ATOM 745 O O . THR A 1 97 ? -1.027 10.176 3.918 1.00 97.56 97 THR A O 1
ATOM 748 N N . THR A 1 98 ? -2.285 11.334 2.456 1.00 97.62 98 THR A N 1
ATOM 749 C CA . THR A 1 98 ? -3.276 11.853 3.416 1.00 97.62 98 THR A CA 1
ATOM 750 C C . THR A 1 98 ? -4.712 11.667 2.921 1.00 97.62 98 THR A C 1
ATOM 752 O O . THR A 1 98 ? -5.642 12.213 3.511 1.00 97.62 98 THR A O 1
ATOM 755 N N . ASP A 1 99 ? -4.896 10.919 1.831 1.00 96.31 99 ASP A N 1
ATOM 756 C CA . ASP A 1 99 ? -6.176 10.677 1.166 1.00 96.31 99 ASP A CA 1
ATOM 757 C C . ASP A 1 99 ? -6.456 9.179 0.948 1.00 96.31 99 ASP A C 1
ATOM 759 O O . ASP A 1 99 ? -7.242 8.804 0.080 1.00 96.31 99 ASP A O 1
ATOM 763 N N . GLY A 1 100 ? -5.832 8.313 1.754 1.00 94.88 100 GLY A N 1
ATOM 764 C CA . GLY A 1 100 ? -6.075 6.869 1.724 1.00 94.88 100 GLY A CA 1
ATOM 765 C C . GLY A 1 100 ? -5.443 6.164 0.524 1.00 94.88 100 GLY A C 1
ATOM 766 O O . GLY A 1 100 ? -5.976 5.155 0.052 1.00 94.88 100 GLY A O 1
ATOM 767 N N . GLY A 1 101 ? -4.330 6.705 0.024 1.00 94.44 101 GLY A N 1
ATOM 768 C CA . GLY A 1 101 ? -3.538 6.124 -1.057 1.00 94.44 101 GLY A CA 1
ATOM 769 C C . GLY A 1 101 ? -3.973 6.536 -2.462 1.00 94.44 101 GLY A C 1
ATOM 770 O O . GLY A 1 101 ? -3.476 5.957 -3.425 1.00 94.44 101 GLY A O 1
ATOM 771 N N . ASN A 1 102 ? -4.866 7.524 -2.596 1.00 93.00 102 ASN A N 1
ATOM 772 C CA . ASN A 1 102 ? -5.263 8.050 -3.906 1.00 93.00 102 ASN A CA 1
ATOM 773 C C . ASN A 1 102 ? -4.143 8.904 -4.521 1.00 93.00 102 ASN A C 1
ATOM 775 O O . ASN A 1 102 ? -3.952 8.893 -5.737 1.00 93.00 102 ASN A O 1
ATOM 779 N N . SER A 1 103 ? -3.383 9.614 -3.683 1.00 95.38 103 SER A N 1
ATOM 780 C CA . SER A 1 103 ? -2.174 10.330 -4.073 1.00 95.38 103 SER A CA 1
ATOM 781 C C . SER A 1 103 ? -1.057 10.171 -3.041 1.00 95.38 103 SER A C 1
ATOM 783 O O . SER A 1 103 ? -1.294 10.012 -1.839 1.00 95.38 103 SER A O 1
ATOM 785 N N . TRP A 1 104 ? 0.183 10.211 -3.529 1.00 96.50 104 TRP A N 1
ATOM 786 C CA . TRP A 1 104 ? 1.390 10.050 -2.725 1.00 96.50 104 TRP A CA 1
ATOM 787 C C . TRP A 1 104 ? 2.388 11.159 -3.038 1.00 96.50 104 TRP A C 1
ATOM 789 O O . TRP A 1 104 ? 2.647 11.469 -4.199 1.00 96.50 104 TRP A O 1
ATOM 799 N N . SER A 1 105 ? 2.969 11.741 -1.994 1.00 95.69 105 SER A N 1
ATOM 800 C CA . SER A 1 105 ? 4.014 12.761 -2.100 1.00 95.69 105 SER A CA 1
ATOM 801 C C . SER A 1 105 ? 5.263 12.315 -1.353 1.00 95.69 105 SER A C 1
ATOM 803 O O . SER A 1 105 ? 5.165 11.686 -0.299 1.00 95.69 105 SER A O 1
ATOM 805 N N . ILE A 1 106 ? 6.444 12.666 -1.863 1.00 94.56 106 ILE A N 1
ATOM 806 C CA . ILE A 1 106 ? 7.703 12.446 -1.141 1.00 94.56 106 ILE A CA 1
ATOM 807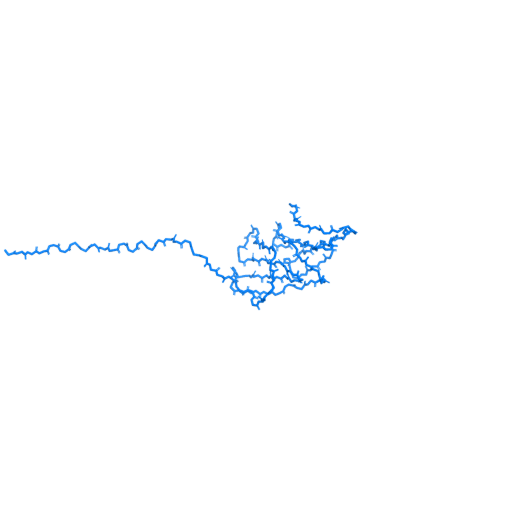 C C . ILE A 1 106 ? 7.680 13.312 0.123 1.00 94.56 106 ILE A C 1
ATOM 809 O O . ILE A 1 106 ? 7.659 14.538 0.044 1.00 94.56 106 ILE A O 1
ATOM 813 N N . SER A 1 107 ? 7.675 12.667 1.290 1.00 92.56 107 SER A N 1
ATOM 814 C CA . SER A 1 107 ? 7.719 13.346 2.589 1.00 92.56 107 SER A CA 1
ATOM 815 C C . SER A 1 107 ? 9.138 13.447 3.133 1.00 92.56 107 SER A C 1
ATOM 817 O O . SER A 1 107 ? 9.417 14.324 3.949 1.00 92.56 107 SER A O 1
ATOM 819 N N . LEU A 1 108 ? 10.017 12.532 2.728 1.00 88.75 108 LEU A N 1
ATOM 820 C CA . LEU A 1 108 ? 11.412 12.502 3.137 1.00 88.75 108 LEU A CA 1
ATOM 821 C C . LEU A 1 108 ? 12.247 11.816 2.057 1.00 88.75 108 LEU A C 1
ATOM 823 O O . LEU A 1 108 ? 11.828 10.818 1.472 1.00 88.75 108 LEU A O 1
ATOM 827 N N . GLN A 1 109 ? 13.450 12.333 1.841 1.00 83.12 109 GLN A N 1
ATOM 828 C CA . GLN A 1 109 ? 14.499 11.667 1.087 1.00 83.12 109 GLN A CA 1
ATOM 829 C C . GLN A 1 109 ? 15.773 11.742 1.919 1.00 83.12 109 GLN A C 1
ATOM 831 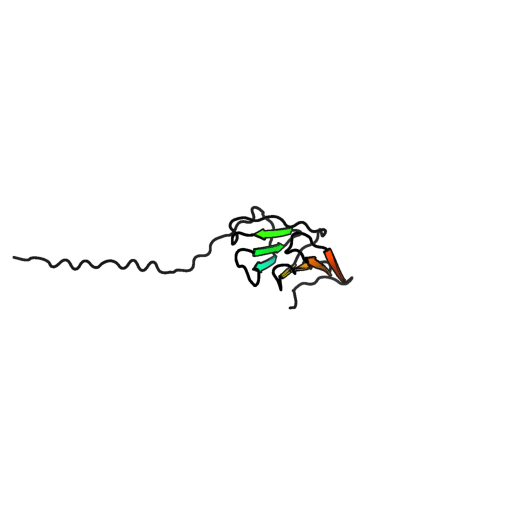O O . GLN A 1 109 ? 16.256 12.838 2.211 1.00 83.12 109 GLN A O 1
ATOM 836 N N . ILE A 1 110 ? 16.313 10.591 2.308 1.00 77.56 110 ILE A N 1
ATOM 837 C CA . ILE A 1 110 ? 17.628 10.537 2.944 1.00 77.56 110 ILE A CA 1
ATOM 838 C C . ILE A 1 110 ? 18.647 10.171 1.870 1.00 77.56 110 ILE A C 1
ATOM 840 O O . ILE A 1 110 ? 18.485 9.183 1.164 1.00 7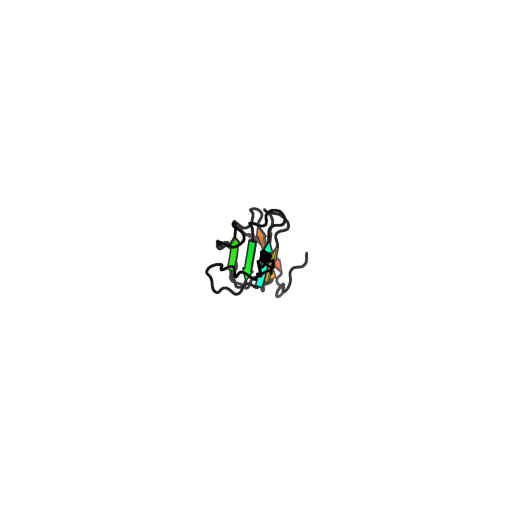7.56 110 ILE A O 1
ATOM 844 N N . SER A 1 111 ? 19.706 10.969 1.738 1.00 65.25 111 SER A N 1
ATOM 845 C CA . SER A 1 111 ? 20.764 10.786 0.733 1.00 65.25 111 SER A CA 1
ATOM 846 C C . SER A 1 111 ? 21.697 9.594 1.003 1.00 65.25 111 SER A C 1
ATOM 848 O O . SER A 1 111 ? 22.773 9.506 0.412 1.00 65.25 111 SER A O 1
ATOM 850 N N . THR A 1 112 ? 21.318 8.667 1.884 1.00 57.75 112 THR A N 1
ATOM 851 C CA . THR A 1 112 ? 22.125 7.503 2.258 1.00 57.75 112 THR A CA 1
ATOM 852 C C . THR A 1 112 ? 21.315 6.216 2.098 1.00 57.75 112 THR A C 1
ATOM 854 O O . THR A 1 112 ? 20.125 6.166 2.393 1.00 57.75 112 THR A O 1
ATOM 857 N N . GLY A 1 113 ? 21.962 5.189 1.542 1.00 58.41 113 GLY A N 1
ATOM 858 C CA . GLY A 1 113 ? 21.316 4.011 0.960 1.00 58.41 113 GLY A CA 1
ATOM 859 C C . GLY A 1 113 ? 20.326 3.262 1.861 1.00 58.41 113 GLY A C 1
ATOM 860 O O . GLY A 1 113 ? 20.682 2.811 2.945 1.00 58.41 113 GLY A O 1
ATOM 861 N N . GLY A 1 114 ? 19.123 3.068 1.313 1.00 56.00 114 GLY A N 1
ATOM 862 C CA . GLY A 1 114 ? 18.167 1.986 1.563 1.00 56.00 114 GLY A CA 1
ATOM 863 C C . GLY A 1 114 ? 17.614 1.777 2.962 1.00 56.00 114 GLY A C 1
ATOM 864 O O . GLY A 1 114 ? 18.189 1.053 3.772 1.00 56.00 114 GLY A O 1
ATOM 865 N N . PHE A 1 115 ? 16.377 2.239 3.168 1.00 59.53 115 PHE A N 1
ATOM 866 C CA . PHE A 1 115 ? 15.503 1.707 4.209 1.00 59.53 115 PHE A CA 1
ATOM 867 C C . PHE A 1 115 ? 15.109 0.269 3.846 1.00 59.53 115 PHE A C 1
ATOM 869 O O . PHE A 1 115 ? 14.300 0.049 2.949 1.00 59.53 115 PHE A O 1
ATOM 876 N N . ARG A 1 116 ? 15.710 -0.721 4.517 1.00 55.41 116 ARG A N 1
ATOM 877 C CA . ARG A 1 116 ? 15.394 -2.148 4.316 1.00 55.41 116 ARG A CA 1
ATOM 878 C C . ARG A 1 116 ? 14.350 -2.710 5.286 1.00 55.41 116 ARG A C 1
ATOM 880 O O . ARG A 1 116 ? 14.038 -3.887 5.17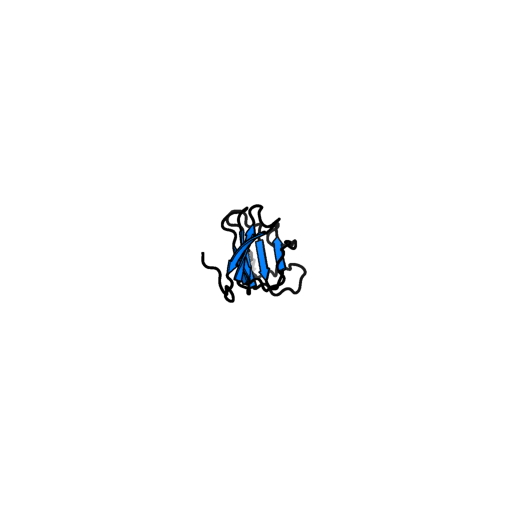5 1.00 55.41 116 ARG A O 1
ATOM 887 N N . GLN A 1 117 ? 13.807 -1.915 6.210 1.00 47.34 117 GLN A N 1
ATOM 888 C CA . GLN A 1 117 ? 12.651 -2.302 7.030 1.00 47.34 117 GLN A CA 1
ATOM 889 C C . GLN A 1 117 ? 11.987 -1.071 7.662 1.00 47.34 117 GLN A C 1
ATOM 891 O O . GLN A 1 117 ? 12.679 -0.161 8.122 1.00 47.34 117 GLN A O 1
ATOM 896 N N . GLY A 1 118 ? 10.651 -1.037 7.653 1.00 46.09 118 GLY A N 1
ATOM 897 C CA . GLY A 1 118 ? 9.854 -0.011 8.322 1.00 46.09 118 GLY A CA 1
ATOM 898 C C . GLY A 1 118 ? 9.988 -0.117 9.841 1.00 46.09 118 GLY A C 1
ATOM 899 O O . GLY A 1 118 ? 9.865 -1.203 10.401 1.00 46.09 118 GLY A O 1
ATOM 900 N N . ILE A 1 119 ? 10.252 1.005 10.509 1.00 42.88 119 ILE A N 1
ATOM 901 C CA . ILE A 1 119 ? 10.149 1.112 11.966 1.00 42.88 119 ILE A CA 1
ATOM 902 C C . ILE A 1 119 ? 8.949 2.013 12.266 1.00 42.88 119 ILE A C 1
ATOM 904 O O . ILE A 1 119 ? 8.978 3.180 11.887 1.00 42.88 119 ILE A O 1
ATOM 908 N N . LEU A 1 120 ? 7.952 1.382 12.906 1.00 40.31 120 LEU A N 1
ATOM 909 C CA . LEU A 1 120 ? 6.810 1.871 13.704 1.00 40.31 120 LEU A CA 1
ATOM 910 C C . LEU A 1 120 ? 6.130 3.187 13.290 1.00 40.31 120 LEU A C 1
ATOM 912 O O . LEU A 1 120 ? 6.707 4.270 13.526 1.00 40.31 120 LEU A O 1
#